Protein AF-A0A949Q1A9-F1 (afdb_monomer_lite)

Radius of gyration: 19.77 Å; chains: 1; bounding box: 54×43×42 Å

pLDDT: mean 73.76, std 17.53, range [37.41, 92.0]

Foldseek 3Di:
DDDDDDDDDDDDPDDPPPPPPPDDDPDDPVRVVVLVVVCVVVVHPDSVVVVVVVVCVVCVVVVNDPDD

Sequence (68 aa):
MIFATYRRNTVSTQEKPMERLVVQLRLDAELSERLSKAMKEDGDDNKAGWIKRLLRRELYKRGIPSTN

Organism: NCBI:txid2815733

Secondary structure (DSSP, 8-state):
---------PPP----------------HHHHHHHHHHHHHTT-S-HHHHHHHHHHHHHHHTT-----

Structure (mmCIF, N/CA/C/O backbone):
data_AF-A0A949Q1A9-F1
#
_e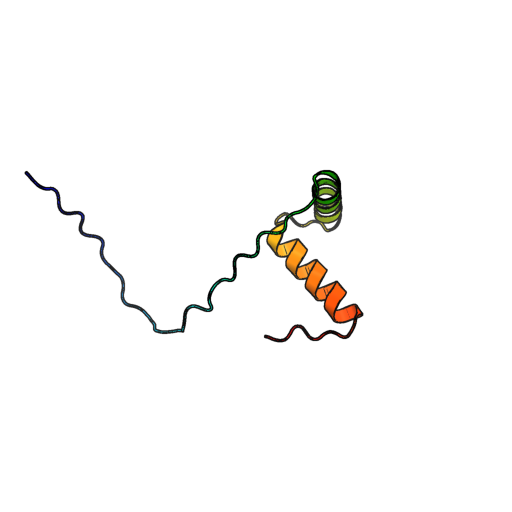ntry.id   AF-A0A949Q1A9-F1
#
loop_
_atom_site.group_PDB
_atom_site.id
_atom_site.type_symbol
_atom_site.label_atom_id
_atom_site.label_alt_id
_atom_site.label_comp_id
_atom_site.label_asym_id
_atom_site.label_entity_id
_atom_site.label_seq_id
_atom_site.pdbx_PDB_ins_code
_atom_site.Cartn_x
_atom_site.Cartn_y
_atom_site.Cartn_z
_atom_site.occupancy
_atom_site.B_iso_or_equiv
_atom_site.auth_seq_id
_atom_site.auth_comp_id
_atom_site.auth_asym_id
_atom_site.auth_atom_id
_atom_site.pdbx_PDB_model_num
ATOM 1 N N . MET A 1 1 ? 38.214 -33.020 15.523 1.00 38.75 1 MET A N 1
ATOM 2 C CA . MET A 1 1 ? 38.354 -31.671 16.113 1.00 38.75 1 MET A CA 1
ATOM 3 C C . MET A 1 1 ? 37.067 -30.917 15.804 1.00 38.75 1 MET A 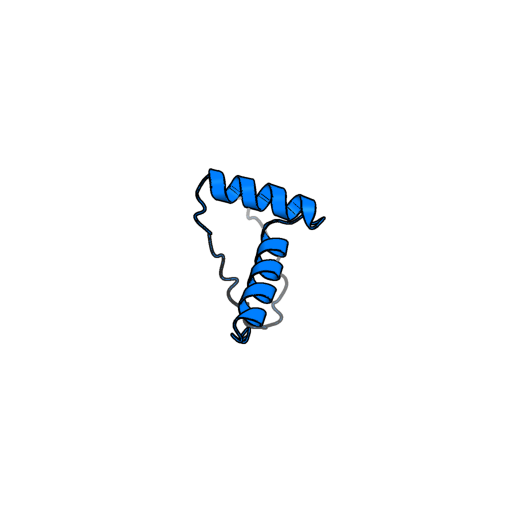C 1
ATOM 5 O O . MET A 1 1 ? 36.785 -30.706 14.634 1.00 38.75 1 MET A O 1
ATOM 9 N N . ILE A 1 2 ? 36.220 -30.672 16.807 1.00 37.91 2 ILE A N 1
ATOM 10 C CA . ILE A 1 2 ? 34.877 -30.086 16.645 1.00 37.91 2 ILE A CA 1
ATOM 11 C C . ILE A 1 2 ? 34.942 -28.638 17.139 1.00 37.91 2 ILE A C 1
ATOM 13 O O . ILE A 1 2 ? 35.296 -28.412 18.292 1.00 37.91 2 ILE A O 1
ATOM 17 N N . PHE A 1 3 ? 34.610 -27.667 16.287 1.00 41.41 3 PHE A N 1
ATOM 18 C CA . PHE A 1 3 ? 34.491 -26.264 16.688 1.00 41.41 3 PHE A CA 1
ATOM 19 C C . PHE A 1 3 ? 33.038 -25.987 17.090 1.00 41.41 3 PHE A C 1
ATOM 21 O O . PHE A 1 3 ? 32.157 -25.888 16.241 1.00 41.41 3 PHE A O 1
ATOM 28 N N . ALA A 1 4 ? 32.776 -25.906 18.395 1.00 44.03 4 ALA A N 1
ATOM 29 C CA . ALA A 1 4 ? 31.472 -25.525 18.924 1.00 44.03 4 ALA A CA 1
ATOM 30 C C . ALA A 1 4 ? 31.279 -24.003 18.801 1.00 44.03 4 ALA A C 1
ATOM 32 O O . ALA A 1 4 ? 32.022 -23.218 19.389 1.00 44.03 4 ALA A O 1
ATOM 33 N N . THR A 1 5 ? 30.275 -23.570 18.040 1.00 47.28 5 THR A N 1
ATOM 34 C CA . THR A 1 5 ? 29.864 -22.164 17.948 1.00 47.28 5 THR A CA 1
ATOM 35 C C . THR A 1 5 ? 29.101 -21.754 19.207 1.00 47.28 5 THR A C 1
ATOM 37 O O . THR A 1 5 ? 27.954 -22.157 19.403 1.00 47.28 5 THR A O 1
ATOM 40 N N . TYR A 1 6 ? 29.710 -20.927 20.056 1.00 37.41 6 TYR A N 1
ATOM 41 C CA . TYR A 1 6 ? 29.038 -20.340 21.215 1.00 37.41 6 TYR A CA 1
ATOM 42 C C . TYR A 1 6 ? 28.234 -19.102 20.786 1.00 37.41 6 TYR A C 1
ATOM 44 O O . TYR A 1 6 ? 28.765 -17.994 20.700 1.00 37.41 6 TYR A O 1
ATOM 52 N N . ARG A 1 7 ? 26.940 -19.279 20.490 1.00 51.09 7 ARG A N 1
ATOM 53 C CA . ARG A 1 7 ? 26.006 -18.158 20.305 1.00 51.09 7 ARG A CA 1
ATOM 54 C C . ARG A 1 7 ? 25.436 -17.764 21.668 1.00 51.09 7 ARG A C 1
ATOM 56 O O . ARG A 1 7 ? 24.644 -18.493 22.255 1.00 51.09 7 ARG A O 1
ATOM 63 N N . ARG A 1 8 ? 25.853 -16.603 22.170 1.00 47.47 8 ARG A N 1
ATOM 64 C CA . ARG A 1 8 ? 25.334 -15.987 23.397 1.00 47.47 8 ARG A CA 1
ATOM 65 C C . ARG A 1 8 ? 23.883 -15.541 23.155 1.00 47.47 8 ARG A C 1
ATOM 67 O O . ARG A 1 8 ? 23.657 -14.594 22.408 1.00 47.47 8 ARG A O 1
ATOM 74 N N . ASN A 1 9 ? 22.912 -16.223 23.762 1.00 48.31 9 ASN A N 1
ATOM 75 C CA . ASN A 1 9 ? 21.517 -15.777 23.793 1.00 48.31 9 ASN A CA 1
ATOM 76 C C . ASN A 1 9 ? 21.368 -14.717 24.892 1.00 48.31 9 ASN A C 1
ATOM 78 O O . ASN A 1 9 ? 21.540 -15.019 26.072 1.00 48.31 9 ASN A O 1
ATOM 82 N N . THR A 1 10 ? 21.070 -13.475 24.517 1.00 54.84 10 THR A N 1
ATOM 83 C CA . THR A 1 10 ? 20.634 -12.444 25.466 1.00 54.84 10 THR A CA 1
ATOM 84 C C . THR A 1 10 ? 19.182 -12.700 25.859 1.00 54.84 10 THR A C 1
ATOM 86 O O . THR A 1 10 ? 18.333 -12.953 25.006 1.00 54.84 10 THR A O 1
ATOM 89 N N . VAL A 1 11 ? 18.940 -12.672 27.168 1.00 51.50 11 VAL A N 1
ATOM 9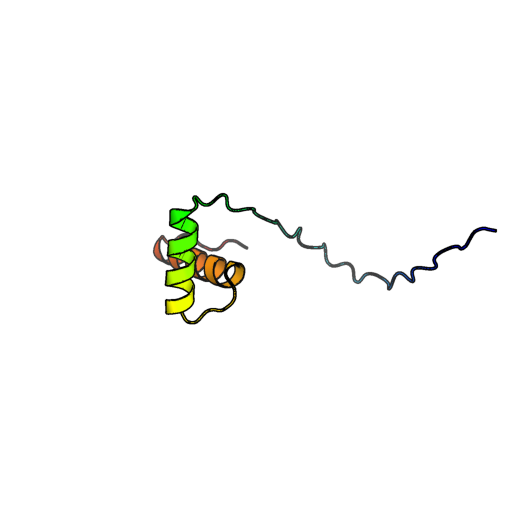0 C CA . VAL A 1 11 ? 17.687 -13.002 27.852 1.00 51.50 11 VAL A CA 1
ATOM 91 C C . VAL A 1 11 ? 16.518 -12.136 27.371 1.00 51.50 11 VAL A C 1
ATOM 93 O O . VAL A 1 11 ? 16.636 -10.930 27.181 1.00 51.50 11 VAL A O 1
ATOM 96 N N . SER A 1 12 ? 15.394 -12.822 27.183 1.00 49.28 12 SER A N 1
ATOM 97 C CA . SER A 1 12 ? 14.072 -12.343 26.798 1.00 49.28 12 SER A CA 1
ATOM 98 C C . SER A 1 12 ? 13.439 -11.446 27.869 1.00 49.28 12 SER A C 1
ATOM 100 O O . SER A 1 12 ? 13.236 -11.882 29.000 1.00 49.28 12 SER A O 1
ATOM 102 N N . THR A 1 13 ? 13.030 -10.236 27.477 1.00 52.81 13 THR A N 1
ATOM 103 C CA . THR A 1 13 ? 11.829 -9.606 28.041 1.00 52.81 13 THR A CA 1
ATOM 104 C C . THR A 1 13 ? 10.642 -10.267 27.349 1.00 52.81 13 THR A C 1
ATOM 106 O O . THR A 1 13 ? 10.527 -10.217 26.123 1.00 52.81 13 THR A O 1
ATOM 109 N N . GLN A 1 14 ? 9.816 -10.975 28.113 1.00 52.50 14 GLN A N 1
ATOM 110 C CA . GLN A 1 14 ? 8.620 -11.649 27.619 1.00 52.50 14 GLN A CA 1
ATOM 111 C C . GLN A 1 14 ? 7.524 -10.619 27.322 1.00 52.50 14 GLN A C 1
ATOM 113 O O . GLN A 1 14 ? 6.614 -10.415 28.115 1.00 52.50 14 GLN A O 1
ATOM 118 N N . GLU A 1 15 ? 7.587 -9.988 26.157 1.00 54.78 15 GLU A N 1
ATOM 119 C CA . GLU A 1 15 ? 6.374 -9.555 25.472 1.00 54.78 15 GLU A CA 1
ATOM 120 C C . GLU A 1 15 ? 6.091 -10.617 24.413 1.00 54.78 15 GLU A C 1
ATOM 122 O O . GLU A 1 15 ? 6.993 -10.986 23.657 1.00 54.78 15 GLU A O 1
ATOM 127 N N . LYS A 1 16 ? 4.869 -11.172 24.399 1.00 49.47 16 LYS A N 1
ATOM 128 C CA . LYS A 1 16 ? 4.399 -12.076 23.337 1.00 49.47 16 LYS A CA 1
ATOM 129 C C . LYS A 1 16 ? 4.864 -11.470 22.007 1.00 49.47 16 LYS A C 1
ATOM 131 O O . LYS A 1 16 ? 4.420 -10.358 21.715 1.00 49.47 16 LYS A O 1
ATOM 136 N N . PRO A 1 17 ? 5.751 -12.112 21.222 1.00 54.12 17 PRO A N 1
ATOM 137 C CA . PRO A 1 17 ? 6.105 -11.558 19.931 1.00 54.12 17 PRO A CA 1
ATOM 138 C C . PRO A 1 17 ? 4.806 -11.546 19.139 1.00 54.12 17 PRO A C 1
ATOM 140 O O . PRO A 1 17 ? 4.286 -12.605 18.799 1.00 54.12 17 PRO A O 1
ATOM 143 N N . MET A 1 18 ? 4.232 -10.355 18.949 1.00 56.88 18 MET A N 1
ATOM 144 C CA . MET A 1 18 ? 3.092 -10.142 18.071 1.00 56.88 18 MET A CA 1
ATOM 145 C C . MET A 1 18 ? 3.496 -10.807 16.762 1.00 56.88 18 MET A C 1
ATOM 147 O O . MET A 1 18 ? 4.473 -10.367 16.146 1.00 56.88 18 MET A O 1
ATOM 151 N N . GLU A 1 19 ? 2.871 -11.942 16.431 1.00 61.03 19 GLU A N 1
ATOM 152 C CA . GLU A 1 19 ? 3.247 -12.724 15.260 1.00 61.03 19 GLU A CA 1
ATOM 153 C C . GLU A 1 19 ? 3.223 -11.762 14.087 1.00 61.03 19 GLU A C 1
ATOM 155 O O . GLU A 1 19 ? 2.179 -11.217 13.722 1.00 61.03 19 GLU A O 1
ATOM 160 N N . ARG A 1 20 ? 4.408 -11.444 13.561 1.00 61.56 20 ARG A N 1
ATOM 161 C CA . ARG A 1 20 ? 4.529 -10.506 12.460 1.00 61.56 20 ARG A CA 1
ATOM 162 C C . ARG A 1 20 ? 3.945 -11.227 11.258 1.00 61.56 20 ARG A C 1
ATOM 164 O O . ARG A 1 20 ? 4.663 -11.951 10.578 1.00 61.56 20 ARG A O 1
ATOM 171 N N . LEU A 1 21 ? 2.645 -11.054 11.031 1.00 65.31 21 LEU A N 1
ATOM 172 C CA . LEU A 1 21 ? 1.939 -11.590 9.879 1.00 65.31 21 LEU A CA 1
ATOM 173 C C . LEU A 1 21 ? 2.581 -10.986 8.628 1.00 65.31 21 LEU A C 1
ATOM 175 O O . LEU A 1 21 ? 2.350 -9.829 8.269 1.00 65.31 21 LEU A O 1
ATOM 179 N N . VAL A 1 22 ? 3.465 -11.759 8.000 1.00 70.00 22 VAL A N 1
ATOM 180 C CA . VAL A 1 22 ? 4.070 -11.400 6.722 1.00 70.00 22 VAL A CA 1
ATOM 181 C C . VAL A 1 22 ? 3.058 -11.757 5.645 1.00 70.00 22 VAL A C 1
ATOM 183 O O . VAL A 1 22 ? 2.937 -12.908 5.238 1.00 70.00 22 VAL A O 1
ATOM 186 N N . VAL A 1 23 ? 2.301 -10.757 5.201 1.00 75.31 23 VAL A N 1
ATOM 187 C CA . VAL A 1 23 ? 1.347 -10.916 4.103 1.00 75.31 23 VAL A CA 1
ATOM 188 C C . VAL A 1 23 ? 2.074 -10.673 2.785 1.00 75.31 23 VAL A C 1
ATOM 190 O O . VAL A 1 23 ? 2.577 -9.575 2.537 1.00 75.31 23 VAL A O 1
ATOM 193 N N . GLN A 1 24 ? 2.122 -11.690 1.926 1.00 73.81 24 GLN A N 1
ATOM 194 C CA . GLN A 1 24 ? 2.610 -11.536 0.560 1.00 73.81 24 GLN A CA 1
ATOM 195 C C . GLN A 1 24 ? 1.455 -11.100 -0.346 1.00 73.81 24 GLN A C 1
ATOM 197 O O . GLN A 1 24 ? 0.527 -11.865 -0.601 1.00 73.81 24 GLN A O 1
ATOM 202 N N . LEU A 1 25 ? 1.519 -9.870 -0.852 1.00 77.06 25 LEU A N 1
ATOM 203 C CA . LEU A 1 25 ? 0.564 -9.382 -1.842 1.00 77.06 25 LEU A CA 1
ATOM 204 C C . LEU A 1 25 ? 0.973 -9.894 -3.223 1.00 77.06 25 LEU A C 1
ATOM 206 O O . LEU A 1 25 ? 2.030 -9.529 -3.739 1.00 77.06 25 LEU A O 1
ATOM 210 N N . ARG A 1 26 ? 0.133 -10.739 -3.824 1.00 82.62 26 ARG A N 1
ATOM 211 C CA . ARG A 1 26 ? 0.277 -11.125 -5.230 1.00 82.62 26 ARG A CA 1
ATOM 212 C C . ARG A 1 26 ? -0.364 -10.044 -6.086 1.00 82.62 26 ARG A C 1
ATOM 214 O O . ARG A 1 26 ? -1.580 -10.001 -6.233 1.00 82.62 26 ARG A O 1
ATOM 221 N N . LEU A 1 27 ? 0.470 -9.133 -6.568 1.00 80.62 27 LEU A N 1
ATOM 222 C CA . LEU A 1 27 ? 0.074 -8.061 -7.470 1.00 80.62 27 LEU A CA 1
ATOM 223 C C . LEU A 1 27 ? 0.450 -8.470 -8.888 1.00 80.62 27 LEU A C 1
ATOM 225 O O . LEU A 1 27 ? 1.552 -8.975 -9.105 1.00 80.62 27 LEU A O 1
ATOM 229 N N . ASP A 1 28 ? -0.448 -8.220 -9.832 1.00 87.88 28 ASP A N 1
ATOM 230 C CA . ASP A 1 28 ? -0.105 -8.300 -11.245 1.00 87.88 28 ASP A CA 1
ATOM 231 C C . ASP A 1 28 ? 0.988 -7.271 -11.598 1.00 87.88 28 ASP A C 1
ATOM 233 O O . ASP A 1 28 ? 1.154 -6.256 -10.905 1.00 87.88 28 ASP A O 1
ATOM 237 N N . ALA A 1 29 ? 1.759 -7.539 -12.653 1.00 85.94 29 ALA A N 1
ATOM 238 C CA . ALA A 1 29 ? 2.925 -6.738 -13.022 1.00 85.94 29 ALA A CA 1
ATOM 239 C C . ALA A 1 29 ? 2.548 -5.273 -13.295 1.00 85.94 29 ALA A C 1
ATOM 241 O O . ALA A 1 29 ? 3.181 -4.361 -12.756 1.00 85.94 29 ALA A O 1
ATOM 242 N N . GLU A 1 30 ? 1.459 -5.052 -14.036 1.00 88.88 30 GLU A N 1
ATOM 243 C CA . GLU A 1 30 ? 0.951 -3.714 -14.350 1.00 88.88 30 GLU A CA 1
ATOM 244 C C . GLU A 1 30 ? 0.523 -2.964 -13.077 1.00 88.88 30 GLU A C 1
ATOM 246 O O . GLU A 1 30 ? 0.899 -1.811 -12.843 1.00 88.88 30 GLU A O 1
ATOM 251 N N . LEU A 1 31 ? -0.218 -3.639 -12.194 1.00 84.88 31 LEU A N 1
ATOM 252 C CA . LEU A 1 31 ? -0.682 -3.059 -10.936 1.00 84.88 31 LEU A CA 1
ATOM 253 C C . LEU A 1 31 ? 0.492 -2.683 -10.021 1.00 84.88 31 LEU A C 1
ATOM 255 O O . LEU A 1 31 ? 0.481 -1.629 -9.382 1.00 84.88 31 LEU A O 1
ATOM 259 N N . SER A 1 32 ? 1.527 -3.522 -9.973 1.00 85.62 32 SER A N 1
ATOM 260 C CA . SER A 1 32 ? 2.738 -3.256 -9.198 1.00 85.62 32 SER A CA 1
ATOM 261 C C . SER A 1 32 ? 3.507 -2.041 -9.725 1.00 85.62 32 SER A C 1
ATOM 263 O O . SER A 1 32 ? 4.036 -1.262 -8.922 1.00 85.62 32 SER A O 1
ATOM 265 N N . GLU A 1 33 ? 3.554 -1.845 -11.044 1.00 88.38 33 GLU A N 1
ATOM 266 C CA . GLU A 1 33 ? 4.184 -0.677 -11.662 1.00 88.38 33 GLU A CA 1
ATOM 267 C C . GLU A 1 33 ? 3.410 0.603 -11.333 1.00 88.38 33 GLU A C 1
ATOM 269 O O . GLU A 1 33 ? 3.998 1.583 -10.869 1.00 88.38 33 GLU A O 1
ATOM 274 N N . ARG A 1 34 ? 2.080 0.574 -11.476 1.00 89.12 34 ARG A N 1
ATOM 275 C CA . ARG A 1 34 ? 1.203 1.708 -11.143 1.00 89.12 34 ARG A CA 1
ATOM 276 C C . ARG A 1 34 ? 1.318 2.109 -9.675 1.00 89.12 34 ARG A C 1
ATOM 278 O O . ARG A 1 34 ? 1.443 3.293 -9.378 1.00 89.12 34 ARG A O 1
ATOM 285 N N . LEU A 1 35 ? 1.367 1.132 -8.768 1.00 87.38 35 LEU A N 1
ATOM 286 C CA . LEU A 1 35 ? 1.620 1.380 -7.345 1.00 87.38 35 LEU A CA 1
ATOM 287 C C . LEU A 1 35 ? 2.987 2.028 -7.116 1.00 87.38 35 LEU A C 1
ATOM 289 O O . LEU A 1 35 ? 3.107 2.925 -6.294 1.00 87.38 35 LEU A O 1
ATOM 293 N N . SER A 1 36 ? 4.014 1.599 -7.850 1.00 85.88 36 SER A N 1
ATOM 294 C CA . SER A 1 36 ? 5.360 2.170 -7.720 1.00 85.88 36 SER A CA 1
ATOM 295 C C . SER A 1 36 ? 5.429 3.618 -8.221 1.00 85.88 36 SER A C 1
ATOM 297 O O . SER A 1 36 ? 6.177 4.410 -7.655 1.00 85.88 36 SER A O 1
ATOM 299 N N . LYS A 1 37 ? 4.646 3.983 -9.247 1.00 90.88 37 LYS A N 1
ATOM 300 C CA . LYS A 1 37 ? 4.516 5.372 -9.723 1.00 90.88 37 LYS A CA 1
ATOM 301 C C . LYS A 1 37 ? 3.781 6.245 -8.704 1.00 90.88 37 LYS A C 1
ATOM 303 O O . LYS A 1 37 ? 4.343 7.236 -8.256 1.00 90.88 37 LYS A O 1
ATOM 308 N N . ALA A 1 38 ? 2.605 5.808 -8.255 1.00 89.25 38 ALA A N 1
ATOM 309 C CA . ALA A 1 38 ? 1.815 6.526 -7.253 1.00 89.25 38 ALA A CA 1
ATOM 310 C C . ALA A 1 38 ? 2.566 6.705 -5.917 1.00 89.25 38 ALA A C 1
ATOM 312 O O . ALA A 1 38 ? 2.455 7.740 -5.273 1.00 89.25 38 ALA A O 1
ATOM 313 N N . MET A 1 39 ? 3.386 5.727 -5.518 1.00 89.69 39 MET A N 1
ATOM 314 C CA . MET A 1 39 ? 4.244 5.836 -4.334 1.00 89.69 39 MET A CA 1
ATOM 315 C C . MET A 1 39 ? 5.284 6.958 -4.463 1.00 89.69 39 MET A C 1
ATOM 317 O O . MET A 1 39 ? 5.504 7.699 -3.509 1.00 89.69 39 MET A O 1
ATOM 321 N N . LYS A 1 40 ? 5.909 7.090 -5.642 1.00 88.38 40 LYS A N 1
ATOM 322 C CA . LYS A 1 40 ? 6.871 8.167 -5.919 1.00 88.38 40 LYS A CA 1
ATOM 323 C C . LYS A 1 40 ? 6.198 9.536 -5.933 1.00 88.38 40 LYS A C 1
ATOM 325 O O . LYS A 1 40 ? 6.794 10.498 -5.468 1.00 88.38 40 LYS A O 1
ATOM 330 N N . GLU A 1 41 ? 4.973 9.618 -6.446 1.00 89.31 41 GLU A N 1
ATOM 331 C CA . GLU A 1 41 ? 4.169 10.848 -6.428 1.00 89.31 41 GLU A CA 1
ATOM 332 C C . GLU A 1 41 ? 3.798 11.273 -4.999 1.00 89.31 41 GLU A C 1
ATOM 334 O O . GLU A 1 41 ? 3.866 12.456 -4.680 1.00 89.31 41 GLU A O 1
ATOM 339 N N . ASP A 1 42 ? 3.503 10.312 -4.116 1.00 84.81 42 ASP A N 1
ATOM 340 C CA . ASP A 1 42 ? 3.287 10.547 -2.678 1.00 84.81 42 ASP A CA 1
ATOM 341 C C . ASP A 1 42 ? 4.595 10.904 -1.923 1.00 84.81 42 ASP A C 1
ATOM 343 O O . ASP A 1 42 ? 4.542 11.218 -0.732 1.00 84.81 42 ASP A O 1
ATOM 347 N N . GLY A 1 43 ? 5.762 10.867 -2.586 1.00 86.56 43 GLY A N 1
ATOM 348 C CA . GLY A 1 43 ? 7.067 11.201 -2.001 1.00 86.56 43 GLY A CA 1
ATOM 349 C C . GLY A 1 43 ? 7.590 10.164 -1.002 1.00 86.56 43 GLY A C 1
ATOM 350 O O . GLY A 1 43 ? 8.309 10.514 -0.068 1.00 86.56 43 GLY A O 1
ATOM 351 N N . ASP A 1 44 ? 7.187 8.902 -1.152 1.00 85.62 44 ASP A N 1
ATOM 352 C CA . ASP A 1 44 ? 7.494 7.828 -0.209 1.00 85.62 44 ASP A CA 1
ATOM 353 C C . ASP A 1 44 ? 8.539 6.863 -0.787 1.00 85.62 44 ASP A C 1
ATOM 355 O O . ASP A 1 44 ? 8.425 6.406 -1.924 1.00 85.62 44 ASP A O 1
ATOM 359 N N . ASP A 1 45 ? 9.531 6.488 0.020 1.00 79.25 45 ASP A N 1
ATOM 360 C CA . ASP A 1 45 ? 10.617 5.601 -0.416 1.00 79.25 45 ASP A CA 1
ATOM 361 C C . ASP A 1 45 ? 10.387 4.131 -0.022 1.00 79.25 45 ASP A C 1
ATOM 363 O O . ASP A 1 45 ? 11.112 3.233 -0.458 1.00 79.25 45 ASP A O 1
ATOM 367 N N . ASN A 1 46 ? 9.366 3.842 0.801 1.00 85.69 46 ASN A N 1
ATOM 368 C CA . ASN A 1 46 ? 9.092 2.492 1.297 1.00 85.69 46 ASN A CA 1
ATOM 369 C C . ASN A 1 46 ? 7.721 1.965 0.853 1.00 85.69 46 ASN A C 1
ATOM 371 O O . ASN A 1 46 ? 6.697 2.250 1.475 1.00 85.69 46 ASN A O 1
ATOM 375 N N . LYS A 1 47 ? 7.723 1.049 -0.125 1.00 82.88 47 LYS A N 1
ATOM 376 C CA . LYS A 1 47 ? 6.512 0.420 -0.685 1.00 82.88 47 LYS A CA 1
ATOM 377 C C . LYS A 1 47 ? 5.620 -0.249 0.355 1.00 82.88 47 LYS A C 1
ATOM 379 O O . LYS A 1 47 ? 4.408 -0.063 0.327 1.00 82.88 47 LYS A O 1
ATOM 384 N N . ALA A 1 48 ? 6.186 -0.993 1.304 1.00 83.56 48 ALA A N 1
ATOM 385 C CA . ALA A 1 48 ? 5.386 -1.675 2.322 1.00 83.56 48 ALA A CA 1
ATOM 386 C C . ALA A 1 48 ? 4.774 -0.687 3.330 1.00 83.56 48 ALA A C 1
ATOM 388 O O . ALA A 1 48 ? 3.627 -0.851 3.747 1.00 83.56 48 ALA A O 1
ATOM 389 N N . GLY A 1 49 ? 5.534 0.339 3.724 1.00 86.00 49 GLY A N 1
ATOM 390 C CA . GLY A 1 49 ? 5.057 1.394 4.621 1.00 86.00 49 GLY A CA 1
ATOM 391 C C . GLY A 1 49 ? 3.963 2.243 3.976 1.00 86.00 49 GLY A C 1
ATOM 392 O O . GLY A 1 49 ? 2.911 2.466 4.581 1.00 86.00 49 GLY A O 1
ATOM 393 N N . TRP A 1 50 ? 4.183 2.632 2.723 1.00 90.12 50 TRP A N 1
ATOM 394 C CA . TRP A 1 50 ? 3.239 3.387 1.917 1.00 90.12 50 TRP A CA 1
ATOM 395 C C . TRP A 1 50 ? 1.931 2.622 1.693 1.00 90.12 50 TRP A C 1
ATOM 397 O O . TRP A 1 50 ? 0.861 3.157 1.978 1.00 90.12 50 TRP A O 1
ATOM 407 N N . ILE A 1 51 ? 1.993 1.337 1.313 1.00 87.00 51 ILE A N 1
ATOM 408 C CA . ILE A 1 51 ? 0.794 0.499 1.140 1.00 87.00 51 ILE A CA 1
ATOM 409 C C . ILE A 1 51 ? -0.019 0.425 2.439 1.00 87.00 51 ILE A C 1
ATOM 411 O O . ILE A 1 51 ? -1.239 0.556 2.399 1.00 87.00 51 ILE A O 1
ATOM 415 N N . LYS A 1 52 ? 0.619 0.278 3.610 1.00 86.62 52 LYS A N 1
ATOM 416 C CA . LYS A 1 52 ? -0.103 0.285 4.897 1.00 86.62 52 LYS A CA 1
ATOM 417 C C . LYS 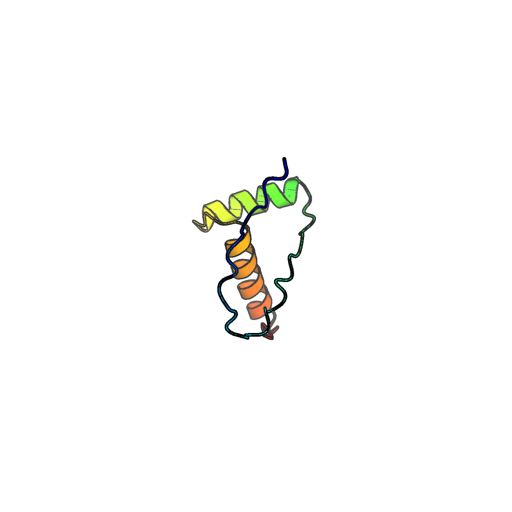A 1 52 ? -0.812 1.615 5.153 1.00 86.62 52 LYS A C 1
ATOM 419 O O . LYS A 1 52 ? -1.953 1.612 5.610 1.00 86.62 52 LYS A O 1
ATOM 424 N N . ARG A 1 53 ? -0.157 2.748 4.868 1.00 87.88 53 ARG A N 1
ATOM 425 C CA . ARG A 1 53 ? -0.768 4.083 4.987 1.00 87.88 53 ARG A CA 1
ATOM 426 C C . ARG A 1 53 ? -1.943 4.242 4.028 1.00 87.88 53 ARG A C 1
ATOM 428 O O . ARG A 1 53 ? -3.008 4.674 4.460 1.00 87.88 53 ARG A O 1
ATOM 435 N N . LEU A 1 54 ? -1.765 3.854 2.767 1.00 89.56 54 LEU A N 1
ATOM 436 C CA . LEU A 1 54 ? -2.804 3.885 1.743 1.00 89.56 54 LEU A CA 1
ATOM 437 C C . LEU A 1 54 ? -4.020 3.060 2.174 1.00 89.56 54 LEU A C 1
ATOM 439 O O . LEU A 1 54 ? -5.127 3.587 2.212 1.00 89.56 54 LEU A O 1
ATOM 443 N N . LEU A 1 55 ? -3.807 1.807 2.585 1.00 87.69 55 LEU A N 1
ATOM 444 C CA . LEU A 1 55 ? -4.874 0.934 3.076 1.00 87.69 55 LEU A CA 1
ATOM 445 C C . LEU A 1 55 ? -5.563 1.522 4.307 1.00 87.69 55 LEU A C 1
ATOM 447 O O . LEU A 1 55 ? -6.785 1.514 4.370 1.00 87.69 55 LEU A O 1
ATOM 451 N N . ARG A 1 56 ? -4.819 2.099 5.258 1.00 88.44 56 ARG A N 1
ATOM 452 C CA . ARG A 1 56 ? -5.415 2.757 6.428 1.00 88.44 56 ARG A CA 1
ATOM 453 C C . ARG A 1 56 ? -6.321 3.927 6.029 1.00 88.44 56 ARG A C 1
ATOM 455 O O . ARG A 1 56 ? -7.415 4.042 6.573 1.00 88.44 56 ARG A O 1
ATOM 462 N N . ARG A 1 57 ? -5.894 4.768 5.077 1.00 89.31 57 ARG A N 1
ATOM 463 C CA . ARG A 1 57 ? -6.707 5.881 4.549 1.00 89.31 57 ARG A CA 1
ATOM 464 C C . ARG A 1 57 ? -7.976 5.369 3.866 1.00 89.31 57 ARG A C 1
ATOM 466 O O . ARG A 1 57 ? -9.054 5.893 4.121 1.00 89.31 57 ARG A O 1
ATOM 473 N N . GLU A 1 58 ? -7.856 4.339 3.034 1.00 90.94 58 GLU A N 1
ATOM 474 C CA . GLU A 1 58 ? -8.991 3.770 2.302 1.00 90.94 58 GLU A CA 1
ATOM 475 C C . GLU A 1 58 ? -9.981 3.033 3.214 1.00 90.94 58 GLU A C 1
ATOM 477 O O . GLU A 1 58 ? -11.190 3.169 3.040 1.00 90.94 58 GLU A O 1
ATOM 482 N N . LEU A 1 59 ? -9.498 2.312 4.229 1.00 89.94 59 LEU A N 1
ATOM 483 C CA . LEU A 1 59 ? -10.348 1.686 5.247 1.00 89.94 59 LEU A CA 1
ATOM 484 C C . LEU A 1 59 ? -11.091 2.737 6.076 1.00 89.94 59 LEU A C 1
ATOM 486 O O . LEU A 1 59 ? -12.301 2.621 6.260 1.00 89.94 59 LEU A O 1
ATOM 490 N N . TYR A 1 60 ? -10.397 3.801 6.491 1.00 88.75 60 TYR A N 1
ATOM 491 C CA . TYR A 1 60 ? -11.008 4.907 7.227 1.00 88.75 60 TYR A CA 1
ATOM 492 C C . TYR A 1 60 ? -12.115 5.596 6.418 1.00 88.75 60 TYR A C 1
ATOM 494 O O . TYR A 1 60 ? -13.214 5.789 6.930 1.00 88.75 60 TYR A O 1
ATOM 502 N N . LYS A 1 61 ? -11.872 5.893 5.132 1.00 91.06 61 LYS A N 1
ATOM 503 C CA . LYS A 1 61 ? -12.897 6.452 4.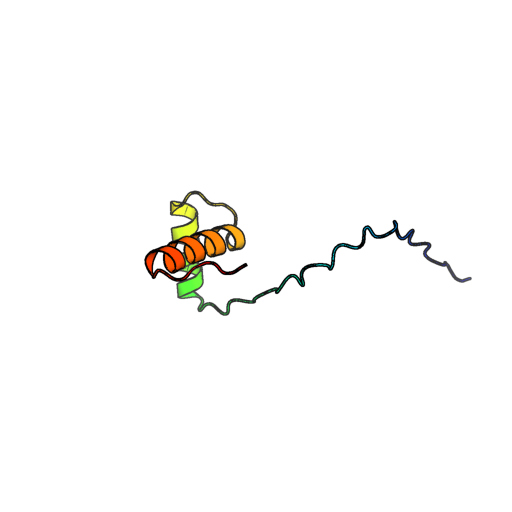228 1.00 91.06 61 LYS A CA 1
ATOM 504 C C . LYS A 1 61 ? -14.137 5.562 4.113 1.00 91.06 61 LYS A C 1
ATOM 506 O O . LYS A 1 61 ? -15.237 6.073 3.945 1.00 91.06 61 LYS A O 1
ATOM 511 N N . ARG A 1 62 ? -13.967 4.240 4.196 1.00 92.00 62 ARG A N 1
ATOM 512 C CA . ARG A 1 62 ? -15.060 3.254 4.157 1.00 92.00 62 ARG A CA 1
ATOM 513 C C . ARG A 1 62 ? -15.751 3.065 5.512 1.00 92.00 62 ARG A C 1
ATOM 515 O O . ARG A 1 62 ? -16.641 2.228 5.613 1.00 92.00 62 ARG A O 1
ATOM 522 N N . GLY A 1 63 ? -15.338 3.799 6.548 1.00 89.56 63 GLY A N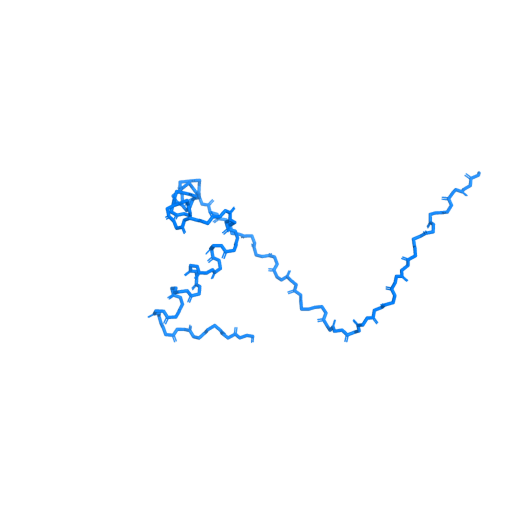 1
ATOM 523 C CA . GLY A 1 63 ? -15.857 3.653 7.908 1.00 89.56 63 GLY A CA 1
ATOM 524 C C . GLY A 1 63 ? -15.439 2.349 8.590 1.00 89.56 63 GLY A C 1
ATOM 525 O O . GLY A 1 63 ? -16.024 1.983 9.604 1.00 89.56 63 GLY A O 1
ATOM 526 N N . ILE A 1 64 ? -14.445 1.635 8.048 1.00 87.38 64 ILE A N 1
ATOM 527 C CA . ILE A 1 64 ? -13.945 0.388 8.627 1.00 87.38 64 ILE A CA 1
ATOM 528 C C . ILE A 1 64 ? -12.853 0.756 9.638 1.00 87.38 64 ILE A C 1
ATOM 530 O O . ILE A 1 64 ? -11.799 1.264 9.233 1.00 87.38 64 ILE A O 1
ATOM 534 N N . PRO A 1 65 ? -13.067 0.531 10.947 1.00 76.94 65 PRO A N 1
ATOM 535 C CA . PRO A 1 65 ? -12.043 0.808 11.938 1.00 76.94 65 PRO A CA 1
ATOM 536 C C . PRO A 1 65 ? -10.839 -0.108 11.702 1.00 76.94 65 PRO A C 1
ATOM 538 O O . PRO A 1 65 ? -10.980 -1.299 11.428 1.00 76.94 65 PRO A O 1
ATOM 541 N N . SER A 1 66 ? -9.635 0.454 11.822 1.00 67.44 66 SER A N 1
ATOM 542 C CA . SER A 1 66 ? -8.395 -0.323 11.900 1.00 67.44 66 SER A CA 1
ATOM 543 C C . SER A 1 66 ? -8.365 -1.021 13.260 1.00 67.44 66 SER A C 1
ATOM 545 O O . SER A 1 66 ? -7.690 -0.547 14.170 1.00 67.44 66 SER A O 1
ATOM 547 N N . THR A 1 67 ? -9.151 -2.086 13.425 1.00 61.22 67 THR A N 1
ATOM 548 C CA . THR A 1 67 ? -9.142 -2.909 14.638 1.00 61.22 67 THR A CA 1
ATOM 549 C C . THR A 1 67 ? -7.725 -3.441 14.858 1.00 61.22 67 THR A C 1
ATOM 551 O O . THR A 1 67 ? -7.100 -3.941 13.920 1.00 61.22 67 THR A O 1
ATOM 554 N N . ASN A 1 68 ? -7.213 -3.220 16.070 1.00 50.75 68 ASN A N 1
ATOM 555 C CA . ASN A 1 68 ? -5.869 -3.577 16.530 1.00 50.75 68 ASN A CA 1
ATOM 556 C C . ASN A 1 68 ? -5.837 -5.029 17.017 1.00 50.75 68 ASN A C 1
ATOM 558 O O . ASN A 1 68 ? -6.837 -5.427 17.657 1.00 50.75 68 ASN A O 1
#